Protein AF-A0A1V3ICW3-F1 (afdb_monomer_lite)

Sequence (134 aa):
SVIKHSHHNAQVDKEGKDSWRMKAAGSAQVMMVSDHRWALMTETPTPVSLDKLAQQFDKTRTDLILVEGFKQEPIPKILLHRQEMTKPLPEIDNDVLALATNYSLETDRTLLDINRIPQIADFVEHWFRSQEIK

Structure (mmCIF, N/CA/C/O backbone):
data_AF-A0A1V3ICW3-F1
#
_entry.id   AF-A0A1V3ICW3-F1
#
loop_
_atom_site.group_PDB
_atom_site.id
_atom_site.type_symbol
_atom_site.label_atom_id
_atom_site.label_alt_id
_atom_site.label_comp_id
_atom_site.label_asym_id
_atom_site.label_entity_id
_atom_site.label_seq_id
_atom_site.pdbx_PDB_ins_code
_atom_site.Cartn_x
_atom_site.Cartn_y
_atom_site.Cartn_z
_atom_site.occupancy
_atom_site.B_iso_or_equiv
_atom_site.auth_seq_id
_atom_site.auth_comp_id
_atom_site.auth_asym_id
_atom_site.auth_atom_id
_atom_site.pdbx_PDB_model_num
ATOM 1 N N . SER A 1 1 ? -7.399 -4.471 -7.415 1.00 96.88 1 SER A N 1
ATOM 2 C CA . SER A 1 1 ? -5.994 -4.302 -7.848 1.00 96.88 1 SER A CA 1
ATOM 3 C C . SER A 1 1 ? -5.096 -3.970 -6.666 1.00 96.88 1 SER A C 1
ATOM 5 O O . SER A 1 1 ? -5.614 -3.663 -5.598 1.00 96.88 1 SER A O 1
ATOM 7 N N . VAL A 1 2 ? -3.770 -4.093 -6.803 1.00 97.19 2 VAL A N 1
ATOM 8 C CA . VAL A 1 2 ? -2.827 -3.918 -5.679 1.00 97.19 2 VAL A CA 1
ATOM 9 C C . VAL A 1 2 ? -1.600 -3.123 -6.119 1.00 97.19 2 VAL A C 1
ATOM 11 O O . VAL A 1 2 ? -1.031 -3.414 -7.167 1.00 97.19 2 VAL A O 1
ATOM 14 N N . ILE A 1 3 ? -1.167 -2.168 -5.296 1.00 97.06 3 ILE A N 1
ATOM 15 C CA . ILE A 1 3 ? 0.131 -1.493 -5.398 1.00 97.06 3 ILE A CA 1
ATOM 16 C C . ILE A 1 3 ? 0.980 -1.928 -4.211 1.00 97.06 3 ILE A C 1
ATOM 18 O O . ILE A 1 3 ? 0.543 -1.840 -3.068 1.00 97.06 3 ILE A O 1
ATOM 22 N N . LYS A 1 4 ? 2.213 -2.360 -4.472 1.00 94.44 4 LYS A N 1
ATOM 23 C CA . LYS A 1 4 ? 3.190 -2.665 -3.427 1.00 94.44 4 LYS A CA 1
ATOM 24 C C . LYS A 1 4 ? 4.420 -1.792 -3.599 1.00 94.44 4 LYS A C 1
ATOM 26 O O . LYS A 1 4 ? 5.080 -1.846 -4.633 1.00 94.44 4 LYS A O 1
ATOM 31 N N . HIS A 1 5 ? 4.742 -1.021 -2.570 1.00 92.81 5 HIS A N 1
ATOM 32 C CA . HIS A 1 5 ? 5.959 -0.229 -2.510 1.00 92.81 5 HIS A CA 1
ATOM 33 C C . HIS A 1 5 ? 7.055 -0.996 -1.772 1.00 92.81 5 HIS A C 1
ATOM 35 O O . HIS A 1 5 ? 6.905 -1.350 -0.602 1.00 92.81 5 HIS A O 1
ATOM 41 N N . SER A 1 6 ? 8.172 -1.230 -2.455 1.00 85.38 6 SER A N 1
ATOM 42 C CA . SER A 1 6 ? 9.360 -1.865 -1.890 1.00 85.38 6 SER A CA 1
ATOM 43 C C . SER A 1 6 ? 10.474 -0.837 -1.732 1.00 85.38 6 SER A C 1
ATOM 45 O O . SER A 1 6 ? 10.682 -0.005 -2.608 1.00 85.38 6 SER A O 1
ATOM 47 N N . HIS A 1 7 ? 11.235 -0.931 -0.642 1.00 78.88 7 HIS A N 1
ATOM 48 C CA . HIS A 1 7 ? 12.492 -0.187 -0.496 1.00 78.88 7 HIS A CA 1
ATOM 49 C C . HIS A 1 7 ? 13.646 -0.815 -1.301 1.00 78.88 7 HIS A C 1
ATOM 51 O O . HIS A 1 7 ? 14.730 -0.243 -1.378 1.00 78.88 7 HIS A O 1
ATOM 57 N N . HIS A 1 8 ? 13.421 -1.993 -1.888 1.00 80.00 8 HIS A N 1
ATOM 58 C CA . HIS A 1 8 ? 14.345 -2.660 -2.800 1.00 80.00 8 HIS A CA 1
ATOM 59 C C . HIS A 1 8 ? 13.919 -2.446 -4.249 1.00 80.00 8 HIS A C 1
ATOM 61 O O . HIS A 1 8 ? 12.731 -2.285 -4.530 1.00 80.00 8 HIS A O 1
ATOM 67 N N . ASN A 1 9 ? 14.886 -2.518 -5.167 1.00 77.19 9 ASN A N 1
ATOM 68 C CA . ASN A 1 9 ? 14.614 -2.416 -6.594 1.00 77.19 9 ASN A CA 1
ATOM 69 C C . ASN A 1 9 ? 13.618 -3.505 -7.032 1.00 77.19 9 ASN A C 1
ATOM 71 O O . ASN A 1 9 ? 13.841 -4.694 -6.791 1.00 77.19 9 ASN A O 1
ATOM 75 N N . ALA A 1 10 ? 12.512 -3.097 -7.651 1.00 80.06 10 ALA A N 1
ATOM 76 C CA . ALA A 1 10 ? 11.470 -4.006 -8.104 1.00 80.06 10 ALA A CA 1
ATOM 77 C C . ALA A 1 10 ? 11.881 -4.618 -9.449 1.00 80.06 10 ALA A C 1
ATOM 79 O O . ALA A 1 10 ? 11.648 -4.041 -10.508 1.00 80.06 10 ALA A O 1
ATOM 80 N N . GLN A 1 11 ? 12.515 -5.789 -9.407 1.00 78.69 11 GLN A N 1
ATOM 81 C CA . GLN A 1 11 ? 12.976 -6.467 -10.612 1.00 78.69 11 GLN A CA 1
ATOM 82 C C . GLN A 1 11 ? 12.003 -7.574 -11.037 1.00 78.69 11 GLN A C 1
ATOM 84 O O . GLN A 1 11 ? 11.830 -8.569 -10.337 1.00 78.69 11 GLN A O 1
ATOM 89 N N . VAL A 1 1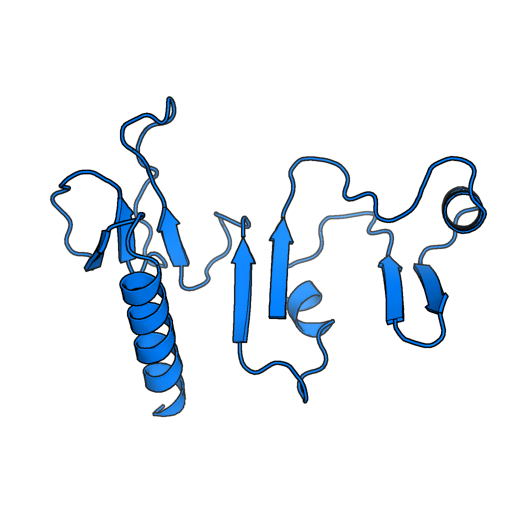2 ? 11.357 -7.382 -12.192 1.00 81.88 12 VAL A N 1
ATOM 90 C CA . VAL A 1 12 ? 10.414 -8.352 -12.787 1.00 81.88 12 VAL A CA 1
ATOM 91 C C . VAL A 1 12 ? 11.107 -9.251 -13.819 1.00 81.88 12 VAL A C 1
ATOM 93 O O . VAL A 1 12 ? 10.691 -10.387 -14.042 1.00 81.88 12 VAL A O 1
ATOM 96 N N . ASP A 1 13 ? 12.171 -8.754 -14.452 1.00 84.50 13 ASP A N 1
ATOM 97 C CA . ASP A 1 13 ? 12.985 -9.503 -15.407 1.00 84.50 13 ASP A CA 1
ATOM 98 C C . ASP A 1 13 ? 14.117 -10.299 -14.733 1.00 84.50 13 ASP A C 1
ATOM 100 O O . ASP A 1 13 ? 14.380 -10.183 -13.538 1.00 84.50 13 ASP A O 1
ATOM 104 N N . LYS A 1 14 ? 14.802 -11.141 -15.513 1.00 86.38 14 LYS A N 1
ATOM 105 C CA . LYS A 1 14 ? 15.999 -11.862 -15.067 1.00 86.38 14 LYS A CA 1
ATOM 106 C C . LYS A 1 14 ? 17.228 -11.284 -15.754 1.00 86.38 14 LYS A C 1
ATOM 108 O O . LYS A 1 14 ? 17.242 -11.153 -16.978 1.00 86.38 14 LYS A O 1
ATOM 113 N N . GLU A 1 15 ? 18.266 -11.003 -14.973 1.00 88.12 15 GLU A N 1
ATOM 114 C CA . GLU A 1 15 ? 19.549 -10.520 -15.483 1.00 88.12 15 GLU A CA 1
ATOM 115 C C . GLU A 1 15 ? 20.095 -11.409 -16.617 1.00 88.12 15 GLU A C 1
ATOM 117 O O . GLU A 1 15 ? 19.966 -12.639 -16.597 1.00 88.12 15 GLU A O 1
ATOM 122 N N . GLY A 1 16 ? 20.649 -10.769 -17.651 1.00 88.94 16 GLY A N 1
ATOM 123 C CA . GLY A 1 16 ? 21.193 -11.427 -18.843 1.00 88.94 16 GLY A CA 1
ATOM 124 C C . GLY A 1 16 ? 20.159 -11.910 -19.871 1.00 88.94 16 GLY A C 1
ATOM 125 O O . GLY A 1 16 ? 20.543 -12.279 -20.982 1.00 88.94 16 GLY A O 1
ATOM 126 N N . LYS A 1 17 ? 18.853 -11.894 -19.565 1.00 92.19 17 LYS A N 1
ATOM 127 C CA . LYS A 1 17 ? 17.793 -12.184 -20.552 1.00 92.19 17 LYS A CA 1
ATOM 128 C C . LYS A 1 17 ? 17.508 -10.981 -21.452 1.00 92.19 17 LYS A C 1
ATOM 130 O O . LYS A 1 17 ? 17.976 -9.873 -21.209 1.00 92.19 17 LYS A O 1
ATOM 135 N N . ASP A 1 18 ? 16.747 -11.212 -22.518 1.00 91.56 18 ASP A N 1
ATOM 136 C CA . ASP A 1 18 ? 16.508 -10.204 -23.557 1.00 91.56 18 ASP A CA 1
ATOM 137 C C . ASP A 1 18 ? 15.778 -8.975 -23.018 1.00 91.56 18 ASP A C 1
ATOM 139 O O . ASP A 1 18 ? 16.229 -7.861 -23.260 1.00 91.56 18 ASP A O 1
ATOM 143 N N . SER A 1 19 ? 14.733 -9.153 -22.204 1.00 89.88 19 SER A N 1
ATOM 144 C CA . SER A 1 19 ? 14.017 -8.032 -21.578 1.00 89.88 19 SER A CA 1
ATOM 145 C C . SER A 1 19 ? 14.921 -7.177 -20.683 1.00 89.88 19 SER A C 1
ATOM 147 O O . SER A 1 19 ? 14.852 -5.950 -20.736 1.00 89.88 19 SER A O 1
ATOM 149 N N . TRP A 1 20 ? 15.839 -7.808 -19.944 1.00 91.81 20 TRP A N 1
ATOM 150 C CA . TRP A 1 20 ? 16.847 -7.097 -19.156 1.00 91.81 20 TRP A CA 1
ATOM 151 C C . TRP A 1 20 ? 17.820 -6.314 -20.045 1.00 91.81 20 TRP A C 1
ATOM 153 O O . TRP A 1 20 ? 18.116 -5.153 -19.764 1.00 91.81 20 TRP A O 1
ATOM 163 N N . ARG A 1 21 ? 18.279 -6.915 -21.151 1.00 92.81 21 ARG A N 1
ATOM 164 C CA . ARG A 1 21 ? 19.174 -6.255 -22.116 1.00 92.81 21 ARG A CA 1
ATOM 165 C C . ARG A 1 21 ? 18.499 -5.078 -22.824 1.00 92.81 21 ARG A C 1
ATOM 167 O O . ARG A 1 21 ? 19.149 -4.061 -23.032 1.00 92.81 21 ARG A O 1
ATOM 174 N N . MET A 1 22 ? 17.208 -5.180 -23.144 1.00 93.56 22 MET A N 1
ATOM 175 C CA . MET A 1 22 ? 16.427 -4.088 -23.744 1.00 93.56 22 MET A CA 1
ATOM 176 C C . MET A 1 22 ? 16.332 -2.873 -22.815 1.00 93.56 22 MET A C 1
ATOM 178 O O . MET A 1 22 ? 16.522 -1.741 -23.255 1.00 93.56 22 MET A O 1
ATOM 182 N N . LYS A 1 23 ? 16.102 -3.106 -21.519 1.00 90.50 23 LYS A N 1
ATOM 183 C CA . LYS A 1 23 ? 16.156 -2.053 -20.499 1.00 90.50 23 LYS A CA 1
ATOM 184 C C . LYS A 1 23 ? 17.563 -1.465 -20.380 1.00 90.50 23 LYS A C 1
ATOM 186 O O . LYS A 1 23 ? 17.719 -0.251 -20.439 1.00 90.50 23 LYS A O 1
ATOM 191 N N . ALA A 1 24 ? 18.590 -2.311 -20.259 1.00 89.88 24 ALA A N 1
ATOM 192 C CA . ALA A 1 24 ? 19.982 -1.868 -20.130 1.00 89.88 24 ALA A CA 1
ATOM 193 C C . ALA A 1 24 ? 20.468 -1.051 -21.343 1.00 89.88 24 ALA A C 1
ATOM 195 O O . ALA A 1 24 ? 21.336 -0.195 -21.201 1.00 89.88 24 ALA A O 1
ATOM 196 N N . ALA A 1 25 ? 19.878 -1.272 -22.521 1.00 93.75 25 ALA A N 1
ATOM 197 C CA . ALA A 1 25 ? 20.115 -0.477 -23.723 1.00 93.75 25 ALA A CA 1
ATOM 198 C C . ALA A 1 25 ? 19.452 0.918 -23.699 1.00 93.75 25 ALA A C 1
ATOM 200 O O . ALA A 1 25 ? 19.626 1.685 -24.643 1.00 93.75 25 ALA A O 1
ATOM 201 N N . GLY A 1 26 ? 18.709 1.261 -22.640 1.00 93.44 26 GLY A N 1
ATOM 202 C CA . GLY A 1 26 ? 18.116 2.584 -22.432 1.00 93.44 26 GLY A CA 1
ATOM 203 C C . GLY A 1 26 ? 16.631 2.691 -22.778 1.00 93.44 26 GLY A C 1
ATOM 204 O O . GLY A 1 26 ? 16.121 3.806 -22.884 1.00 93.44 26 GLY A O 1
ATOM 205 N N . SER A 1 27 ? 15.916 1.575 -22.961 1.00 94.94 27 SER A N 1
ATOM 206 C CA . SER A 1 27 ? 14.468 1.648 -23.183 1.00 94.94 27 SER A CA 1
ATOM 207 C C . SER A 1 27 ? 13.756 2.153 -21.928 1.00 94.94 27 SE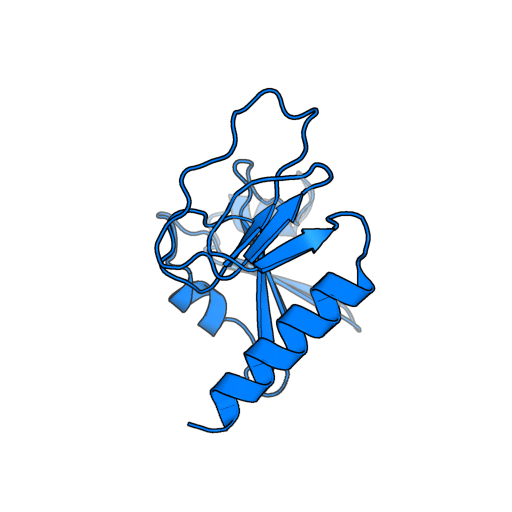R A C 1
ATOM 209 O O . SER A 1 27 ? 13.826 1.516 -20.879 1.00 94.94 27 SER A O 1
ATOM 211 N N . ALA A 1 28 ? 13.022 3.264 -22.043 1.00 94.50 28 ALA A N 1
ATOM 212 C CA . ALA A 1 28 ? 12.226 3.806 -20.939 1.00 94.50 28 ALA A CA 1
ATOM 213 C C . ALA A 1 28 ? 11.084 2.863 -20.524 1.00 94.50 28 ALA A C 1
ATOM 215 O O . ALA A 1 28 ? 10.640 2.880 -19.377 1.00 94.50 28 ALA A O 1
ATOM 216 N N . GLN A 1 29 ? 10.604 2.042 -21.461 1.00 95.31 29 GLN A N 1
ATOM 217 C CA . GLN A 1 29 ? 9.573 1.042 -21.217 1.00 95.31 29 GLN A CA 1
ATOM 218 C C . GLN A 1 29 ? 9.908 -0.274 -21.911 1.00 95.31 29 GLN A C 1
ATOM 220 O O . GLN A 1 29 ? 10.390 -0.292 -23.042 1.00 95.31 29 GLN A O 1
ATOM 225 N N . VAL A 1 30 ? 9.627 -1.389 -21.243 1.00 95.31 30 VAL A N 1
ATOM 226 C CA . VAL A 1 30 ? 9.774 -2.735 -21.806 1.00 95.31 30 VAL A CA 1
ATOM 227 C C . VAL A 1 30 ? 8.499 -3.515 -21.524 1.00 95.31 30 VAL A C 1
ATOM 229 O O . VAL A 1 30 ? 8.114 -3.693 -20.368 1.00 95.31 30 VAL A O 1
ATOM 232 N N . MET A 1 31 ? 7.851 -3.996 -22.586 1.00 95.25 31 MET A N 1
ATOM 233 C CA . MET A 1 31 ? 6.672 -4.850 -22.490 1.00 95.25 31 MET A CA 1
ATOM 234 C C . MET A 1 31 ? 7.044 -6.297 -22.807 1.00 95.25 31 MET A C 1
ATOM 236 O O . MET A 1 31 ? 7.542 -6.601 -23.888 1.00 95.25 31 MET A O 1
ATOM 240 N N . MET A 1 32 ? 6.792 -7.192 -21.858 1.00 93.44 32 MET A N 1
ATOM 241 C CA . MET A 1 32 ? 6.916 -8.637 -22.036 1.00 93.44 32 MET A CA 1
ATOM 242 C C . MET A 1 32 ? 5.524 -9.214 -22.273 1.00 93.44 32 MET A C 1
ATOM 244 O O . MET A 1 32 ? 4.615 -8.926 -21.498 1.00 93.44 32 MET A O 1
ATOM 248 N N . VAL A 1 33 ? 5.354 -10.026 -23.315 1.00 94.94 33 VAL A N 1
ATOM 249 C CA . VAL A 1 33 ? 4.049 -10.562 -23.733 1.00 94.94 33 VAL A CA 1
ATOM 250 C C . VAL A 1 33 ? 4.132 -12.079 -23.895 1.00 94.94 33 VAL A C 1
ATOM 252 O O . VAL A 1 33 ? 5.121 -12.601 -24.406 1.00 94.94 33 VAL A O 1
ATOM 255 N N . SER A 1 34 ? 3.085 -12.780 -23.469 1.00 93.88 34 SER A N 1
ATOM 256 C CA . SER A 1 34 ? 2.795 -14.168 -23.826 1.00 93.88 34 SER A CA 1
ATOM 257 C C . SER A 1 34 ? 1.298 -14.345 -24.096 1.00 93.88 34 SER A C 1
ATOM 259 O O . SER A 1 34 ? 0.514 -13.421 -23.881 1.00 93.88 34 SER A O 1
ATOM 261 N N . ASP A 1 35 ? 0.884 -15.545 -24.503 1.00 96.56 35 ASP A N 1
ATOM 262 C CA . ASP A 1 35 ? -0.501 -15.857 -24.899 1.00 96.56 35 ASP A CA 1
ATOM 263 C C . ASP A 1 35 ? -1.563 -15.569 -23.823 1.00 96.56 35 ASP A C 1
ATOM 265 O O . ASP A 1 35 ? -2.752 -15.460 -24.121 1.00 96.56 35 ASP A O 1
ATOM 269 N N . HIS A 1 36 ? -1.159 -15.470 -22.554 1.00 95.94 36 HIS A N 1
ATOM 270 C CA . HIS A 1 36 ? -2.087 -15.349 -21.424 1.00 95.94 36 HIS A CA 1
ATOM 271 C C . HIS A 1 36 ? -1.778 -14.192 -20.479 1.00 95.94 36 HIS A C 1
ATOM 273 O O . HIS A 1 36 ? -2.522 -13.971 -19.524 1.00 95.94 36 HIS A O 1
ATOM 279 N N . ARG A 1 37 ? -0.664 -13.482 -20.674 1.00 94.56 37 ARG A N 1
ATOM 280 C CA . ARG A 1 37 ? -0.282 -12.375 -19.797 1.00 94.56 37 ARG A CA 1
ATOM 281 C C . ARG A 1 37 ? 0.679 -11.432 -20.491 1.00 94.56 37 ARG A C 1
ATOM 283 O O . ARG A 1 37 ? 1.446 -11.826 -21.362 1.00 94.56 37 ARG A O 1
ATOM 290 N N . TRP A 1 38 ? 0.706 -10.209 -20.001 1.00 94.88 38 TRP A N 1
ATOM 291 C CA . TRP A 1 38 ? 1.754 -9.261 -20.318 1.00 94.88 38 TRP A CA 1
ATOM 292 C C . TRP A 1 38 ? 2.185 -8.532 -19.048 1.00 94.88 38 TRP A C 1
ATOM 294 O O . TRP A 1 38 ? 1.457 -8.501 -18.055 1.00 94.88 38 TRP A O 1
ATOM 304 N N . ALA A 1 39 ? 3.393 -7.985 -19.077 1.00 94.00 39 ALA A N 1
ATOM 305 C CA . ALA A 1 39 ? 3.943 -7.147 -18.025 1.00 94.00 39 ALA A CA 1
ATOM 306 C C . ALA A 1 39 ? 4.632 -5.940 -18.662 1.00 94.00 39 ALA A C 1
ATOM 308 O O . ALA A 1 39 ? 5.406 -6.099 -19.607 1.00 94.00 39 ALA A O 1
ATOM 309 N N . LEU A 1 40 ? 4.356 -4.749 -18.136 1.00 94.12 40 LEU 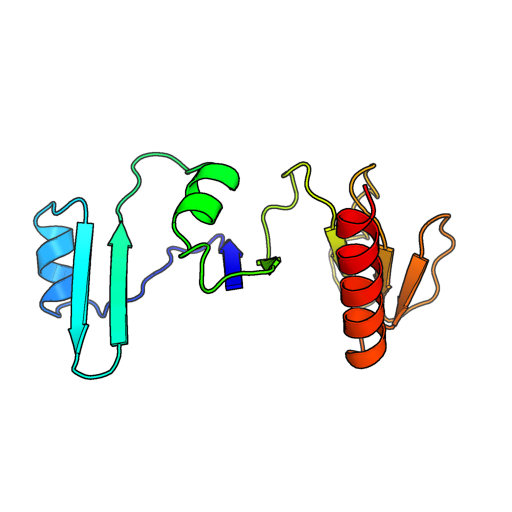A N 1
ATOM 310 C CA . LEU A 1 40 ? 4.998 -3.503 -18.538 1.00 94.12 40 LEU A CA 1
ATOM 311 C C . LEU A 1 40 ? 5.912 -3.027 -17.411 1.00 94.12 40 LEU A C 1
ATOM 313 O O . LEU A 1 40 ? 5.451 -2.755 -16.305 1.00 94.12 40 LEU A O 1
ATOM 317 N N . MET A 1 41 ? 7.202 -2.918 -17.706 1.00 93.25 41 MET A N 1
ATOM 318 C CA . MET A 1 41 ? 8.180 -2.261 -16.842 1.00 93.25 41 MET A CA 1
ATOM 319 C C . MET A 1 41 ? 8.409 -0.851 -17.377 1.00 93.25 41 MET A C 1
ATOM 321 O O . MET A 1 41 ? 8.602 -0.679 -18.580 1.00 93.25 41 MET A O 1
ATOM 325 N N . THR A 1 42 ? 8.358 0.145 -16.496 1.00 94.50 42 THR A N 1
ATOM 326 C CA . THR A 1 42 ? 8.600 1.553 -16.831 1.00 94.50 42 THR A CA 1
ATOM 327 C C . THR A 1 42 ? 9.693 2.087 -15.923 1.00 94.50 42 THR A C 1
ATOM 329 O O . THR A 1 42 ? 9.542 2.056 -14.704 1.00 94.50 42 THR A O 1
ATOM 332 N N . GLU A 1 43 ? 10.774 2.580 -16.519 1.00 92.88 43 GLU A N 1
ATOM 333 C CA . GLU A 1 43 ? 11.850 3.248 -15.797 1.00 92.88 43 GLU A CA 1
ATOM 334 C C . GLU A 1 43 ? 11.401 4.654 -15.394 1.00 92.88 43 GLU A C 1
ATOM 336 O O . GLU A 1 43 ? 10.915 5.437 -16.213 1.00 92.88 43 GLU A O 1
ATOM 341 N N . THR A 1 44 ? 11.566 4.987 -14.116 1.00 92.69 44 THR A N 1
ATOM 342 C CA . THR A 1 44 ? 11.150 6.276 -13.559 1.00 92.69 44 THR A CA 1
ATOM 343 C C . THR A 1 44 ? 12.372 6.970 -12.957 1.00 92.69 44 THR A C 1
ATOM 345 O O . THR A 1 44 ? 12.822 6.559 -11.886 1.00 92.69 44 THR A O 1
ATOM 348 N N . PRO A 1 45 ? 12.924 8.020 -13.600 1.00 89.75 45 PRO A N 1
ATOM 349 C CA . PRO A 1 45 ? 14.103 8.731 -13.091 1.00 89.75 45 PRO A CA 1
ATOM 350 C C . PRO A 1 45 ? 13.889 9.357 -11.708 1.00 89.75 45 PRO A C 1
ATOM 352 O O . PRO A 1 45 ? 14.839 9.595 -10.967 1.00 89.75 45 PRO A O 1
ATOM 355 N N . THR A 1 46 ? 12.630 9.629 -11.369 1.00 92.12 46 THR A N 1
ATOM 356 C CA . THR A 1 46 ? 12.188 10.127 -10.068 1.00 92.12 46 THR A CA 1
ATOM 357 C C . THR A 1 46 ? 10.999 9.303 -9.575 1.00 92.12 46 THR A C 1
ATOM 359 O O . THR A 1 46 ? 10.247 8.789 -10.410 1.00 92.12 46 THR A O 1
ATOM 362 N N . PRO A 1 47 ? 10.765 9.220 -8.253 1.00 90.88 47 PRO A N 1
ATOM 363 C CA . PRO A 1 47 ? 9.579 8.569 -7.707 1.00 90.88 47 PRO A CA 1
ATOM 364 C C . PRO A 1 47 ? 8.284 9.108 -8.327 1.00 90.88 47 PRO A C 1
ATOM 366 O O . PRO A 1 47 ? 8.137 10.311 -8.555 1.00 90.88 47 PRO A O 1
ATOM 369 N N . VAL A 1 48 ? 7.345 8.206 -8.603 1.00 93.25 48 VAL A N 1
ATOM 370 C CA . VAL A 1 48 ? 6.027 8.532 -9.159 1.00 93.25 48 VAL A CA 1
ATOM 371 C C . VAL A 1 48 ? 5.016 8.610 -8.020 1.00 93.25 48 VAL A C 1
ATOM 373 O O . VAL A 1 48 ? 5.052 7.783 -7.111 1.00 93.25 48 VAL A O 1
ATOM 376 N N . SER A 1 49 ? 4.116 9.595 -8.071 1.00 94.69 49 SER A N 1
ATOM 377 C CA . SER A 1 49 ? 3.055 9.727 -7.071 1.00 94.69 49 SER A CA 1
ATOM 378 C C . SER A 1 49 ? 2.093 8.541 -7.114 1.00 94.69 49 SER A C 1
ATOM 380 O O . SER A 1 49 ? 1.846 7.959 -8.178 1.00 94.69 49 SER A O 1
ATOM 382 N N . LEU A 1 50 ? 1.501 8.220 -5.964 1.00 95.81 50 LEU A N 1
ATOM 383 C CA . LEU A 1 50 ? 0.545 7.125 -5.853 1.00 95.81 50 LEU A CA 1
ATOM 384 C C . LEU A 1 50 ? -0.640 7.292 -6.819 1.00 95.81 50 LEU A C 1
ATOM 386 O O . LEU A 1 50 ? -1.013 6.331 -7.488 1.00 95.81 50 LEU A O 1
ATOM 390 N N . ASP A 1 51 ? -1.154 8.513 -6.993 1.00 95.00 51 A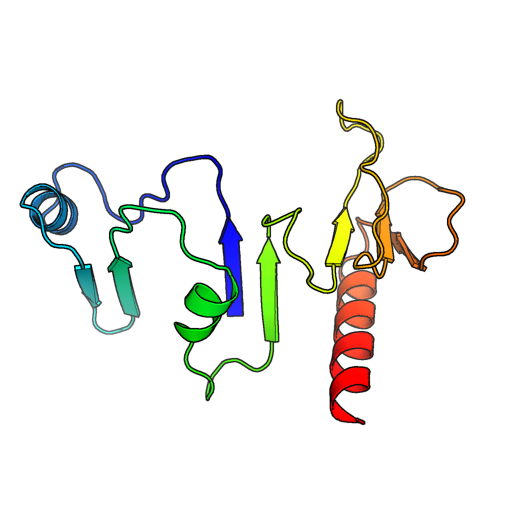SP A N 1
ATOM 391 C CA . ASP A 1 51 ? -2.248 8.801 -7.932 1.00 95.00 51 ASP A CA 1
ATOM 392 C C . ASP A 1 51 ? -1.903 8.449 -9.382 1.00 95.00 51 ASP A C 1
ATOM 394 O O . ASP A 1 51 ? -2.733 7.923 -10.125 1.00 95.00 51 ASP A O 1
ATOM 398 N N . LYS A 1 52 ? -0.668 8.740 -9.811 1.00 95.69 52 LYS A N 1
ATOM 399 C CA . LYS A 1 52 ? -0.205 8.428 -11.170 1.00 95.69 52 LYS A CA 1
ATOM 400 C C . LYS A 1 52 ? -0.031 6.925 -11.368 1.00 95.69 52 LYS A C 1
ATOM 402 O O . LYS A 1 52 ? -0.315 6.428 -12.457 1.00 95.69 52 LYS A O 1
ATOM 407 N N . LEU A 1 53 ? 0.412 6.211 -10.331 1.00 96.12 53 LEU A N 1
ATOM 408 C CA . LEU A 1 53 ? 0.497 4.749 -10.338 1.00 96.12 53 LEU A CA 1
ATOM 409 C C . LEU A 1 53 ? -0.898 4.115 -10.386 1.00 96.12 53 LEU A C 1
ATOM 411 O O . LEU A 1 53 ? -1.129 3.209 -11.180 1.00 96.12 53 LEU A O 1
ATOM 415 N N . ALA A 1 54 ? -1.848 4.628 -9.601 1.00 96.25 54 ALA A N 1
ATOM 416 C CA . ALA A 1 54 ? -3.233 4.164 -9.599 1.00 96.25 54 ALA A CA 1
ATOM 417 C C . ALA A 1 54 ? -3.899 4.322 -10.976 1.00 96.25 54 ALA A C 1
ATOM 419 O O . ALA A 1 54 ? -4.632 3.438 -11.416 1.00 96.25 54 ALA A O 1
ATOM 420 N N . GLN A 1 55 ? -3.579 5.400 -11.698 1.00 96.06 55 GLN A N 1
ATOM 421 C CA . GLN A 1 55 ? -4.056 5.641 -13.064 1.00 96.06 55 GLN A CA 1
ATOM 422 C C . GLN A 1 55 ? -3.533 4.638 -14.107 1.00 96.06 55 GLN A C 1
ATOM 424 O O . GLN A 1 55 ? -4.065 4.613 -15.213 1.00 96.06 55 GLN A O 1
ATOM 429 N N . GLN A 1 56 ? -2.528 3.812 -13.783 1.00 96.06 56 GLN A N 1
ATOM 430 C CA . GLN A 1 56 ? -2.044 2.764 -14.693 1.00 96.06 56 GLN A CA 1
ATOM 431 C C . GLN A 1 56 ? -2.956 1.531 -14.722 1.00 96.06 56 GLN A C 1
ATOM 433 O O . GLN A 1 56 ? -2.852 0.717 -15.640 1.00 96.06 56 GLN A O 1
ATOM 438 N N . PHE A 1 57 ? -3.837 1.360 -13.732 1.00 97.12 57 PHE A N 1
ATOM 439 C CA . PHE A 1 57 ? -4.797 0.263 -13.745 1.00 97.12 57 PHE A CA 1
ATOM 440 C C . PHE A 1 57 ? -5.946 0.537 -14.711 1.00 97.12 57 PHE A C 1
ATOM 442 O O . PHE A 1 57 ? -6.468 1.648 -14.805 1.00 97.12 57 PHE A O 1
ATOM 449 N N . ASP A 1 58 ? -6.392 -0.523 -15.382 1.00 96.12 58 ASP A N 1
ATOM 450 C CA . ASP A 1 58 ? -7.628 -0.497 -16.152 1.00 96.12 58 ASP A CA 1
ATOM 451 C C . ASP A 1 58 ? -8.820 -0.292 -15.207 1.00 96.12 58 ASP A C 1
ATOM 453 O O . ASP A 1 58 ? -9.137 -1.154 -14.376 1.00 96.12 58 ASP A O 1
ATOM 457 N N . LYS A 1 59 ? -9.475 0.864 -15.353 1.00 93.75 59 LYS A N 1
ATOM 458 C CA . LYS A 1 59 ? -10.633 1.275 -14.551 1.00 93.75 59 LYS A CA 1
ATOM 459 C C . LYS A 1 59 ? -11.842 0.363 -14.744 1.00 93.75 59 LYS A C 1
ATOM 461 O O . LYS A 1 59 ? -12.642 0.237 -13.832 1.00 93.75 59 LYS A O 1
ATOM 466 N N . THR A 1 60 ? -11.973 -0.299 -15.893 1.00 95.94 60 THR A N 1
ATOM 467 C CA . THR A 1 60 ? -13.089 -1.228 -16.154 1.00 95.94 60 THR A CA 1
ATOM 468 C C . THR A 1 60 ? -12.919 -2.572 -15.445 1.00 95.94 60 THR A C 1
ATOM 470 O O . THR A 1 60 ? -13.838 -3.385 -15.417 1.00 95.94 60 THR A O 1
ATOM 473 N N . ARG A 1 61 ? -11.732 -2.816 -14.878 1.00 94.81 61 ARG A N 1
ATOM 474 C CA . ARG A 1 61 ? -11.343 -4.067 -14.216 1.00 94.81 61 ARG A CA 1
ATOM 475 C C . ARG A 1 61 ? -10.918 -3.856 -12.764 1.00 94.81 61 ARG A C 1
ATOM 477 O O . ARG A 1 61 ? -10.375 -4.776 -12.151 1.00 94.81 61 ARG A O 1
ATOM 484 N N . THR A 1 62 ? -11.063 -2.637 -12.252 1.00 96.31 62 THR A N 1
ATOM 485 C CA . THR A 1 62 ? -10.545 -2.238 -10.945 1.00 96.31 62 THR A CA 1
ATOM 486 C C . THR A 1 62 ? -11.588 -1.428 -10.194 1.00 96.31 62 THR A C 1
ATOM 488 O O . THR A 1 62 ? -11.729 -0.236 -10.442 1.00 96.31 62 THR A O 1
ATOM 491 N N . ASP A 1 63 ? -12.237 -2.067 -9.225 1.00 94.44 63 ASP A N 1
ATOM 492 C CA . ASP A 1 63 ? -13.186 -1.403 -8.320 1.00 94.44 63 ASP A CA 1
ATOM 493 C C . ASP A 1 63 ? -12.476 -0.808 -7.091 1.00 94.44 63 ASP A C 1
ATOM 495 O O . ASP A 1 63 ? -12.813 0.271 -6.615 1.00 94.44 63 ASP A O 1
ATOM 499 N N . LEU A 1 64 ? -11.435 -1.494 -6.602 1.00 95.38 64 LEU A N 1
ATOM 500 C CA . LEU A 1 64 ? -10.652 -1.116 -5.422 1.00 95.38 64 LEU A CA 1
ATOM 501 C C . LEU A 1 64 ? -9.154 -1.353 -5.657 1.00 95.38 64 LEU A C 1
ATOM 503 O O . LEU A 1 64 ? -8.753 -2.372 -6.234 1.00 95.38 64 LEU A O 1
ATOM 507 N N . ILE A 1 65 ? -8.312 -0.439 -5.167 1.00 97.19 65 ILE A N 1
ATOM 508 C CA . ILE A 1 65 ? -6.851 -0.591 -5.132 1.00 97.19 65 ILE A CA 1
ATOM 509 C C . ILE A 1 65 ? -6.400 -0.704 -3.675 1.00 97.19 65 ILE A C 1
ATOM 511 O O . ILE A 1 65 ? -6.576 0.227 -2.898 1.00 97.19 65 ILE A O 1
ATOM 515 N N . LEU A 1 66 ? -5.779 -1.829 -3.315 1.00 97.38 66 LEU A N 1
ATOM 516 C CA . LEU A 1 66 ? -5.104 -1.989 -2.026 1.00 97.38 66 LEU A CA 1
ATOM 517 C C . LEU A 1 66 ? -3.644 -1.555 -2.149 1.00 97.38 66 LEU A C 1
ATOM 519 O O . LEU A 1 66 ? -2.967 -1.925 -3.109 1.00 97.38 66 LEU A O 1
ATOM 523 N N . VAL A 1 67 ? -3.149 -0.797 -1.175 1.00 97.50 67 VAL A N 1
ATOM 524 C CA . VAL A 1 67 ? -1.778 -0.275 -1.182 1.00 97.50 67 VAL A CA 1
ATOM 525 C C . VAL A 1 67 ? -1.004 -0.850 0.001 1.00 97.50 67 VAL A C 1
ATOM 527 O O . VAL A 1 67 ? -1.357 -0.628 1.154 1.00 97.50 67 VAL A O 1
ATOM 530 N N . GLU A 1 68 ? 0.070 -1.584 -0.282 1.00 95.50 68 GLU A N 1
ATOM 531 C CA . GLU A 1 68 ? 1.039 -2.041 0.716 1.00 95.50 68 GLU A CA 1
ATOM 532 C C . GLU A 1 68 ? 2.272 -1.129 0.667 1.00 95.50 68 GLU A C 1
ATOM 534 O O . GLU A 1 68 ? 3.023 -1.127 -0.311 1.00 95.50 68 GLU A O 1
ATOM 539 N N . GLY A 1 69 ? 2.497 -0.354 1.728 1.00 90.69 69 GLY A N 1
ATOM 540 C CA . GLY A 1 69 ? 3.576 0.632 1.801 1.00 90.69 69 GLY A CA 1
ATOM 541 C C . GLY A 1 69 ? 3.033 2.056 1.751 1.00 90.69 69 GLY A C 1
ATOM 542 O O . GLY A 1 69 ? 1.982 2.306 2.326 1.00 90.69 69 GLY A O 1
ATOM 543 N N . PHE A 1 70 ? 3.769 2.993 1.137 1.00 91.25 70 PHE A N 1
ATOM 544 C CA . PHE A 1 70 ? 3.326 4.391 0.984 1.00 91.25 70 PHE A CA 1
ATOM 545 C C . PHE A 1 70 ? 2.805 5.036 2.287 1.00 91.25 70 PHE A C 1
ATOM 547 O O . PHE A 1 70 ? 1.809 5.744 2.301 1.00 91.25 70 PHE A O 1
ATOM 554 N N . LYS A 1 71 ? 3.489 4.793 3.414 1.00 90.12 71 LYS A N 1
ATOM 555 C CA . LYS A 1 71 ? 2.987 5.138 4.762 1.00 90.12 71 LYS A CA 1
ATOM 556 C C . LYS A 1 71 ? 2.605 6.614 4.939 1.00 90.12 71 LYS A C 1
ATOM 558 O O . LYS A 1 71 ? 1.721 6.914 5.732 1.00 90.12 71 LYS A O 1
ATOM 563 N N . GLN A 1 72 ? 3.292 7.494 4.213 1.00 90.38 72 GLN A N 1
ATOM 564 C CA . GLN A 1 72 ? 3.127 8.947 4.272 1.00 90.38 72 GLN A CA 1
ATOM 565 C C . GLN A 1 72 ? 2.061 9.478 3.303 1.00 90.38 72 GLN A C 1
ATOM 567 O O . GLN A 1 72 ? 1.776 10.668 3.329 1.00 90.38 72 GLN A O 1
ATOM 572 N N . GLU A 1 73 ? 1.498 8.633 2.433 1.00 93.88 73 GLU A N 1
ATOM 573 C CA . GLU A 1 73 ? 0.444 9.076 1.521 1.00 93.88 73 GLU A CA 1
ATOM 574 C C . GLU A 1 73 ? -0.847 9.355 2.307 1.00 93.88 73 GLU A C 1
ATOM 576 O O . GLU A 1 73 ? -1.205 8.559 3.193 1.00 93.88 73 GLU A O 1
ATOM 581 N N . PRO A 1 74 ? -1.553 10.455 1.988 1.00 94.75 74 PRO A N 1
ATOM 582 C CA . PRO A 1 74 ? -2.774 10.860 2.672 1.00 94.75 74 PRO A CA 1
ATOM 583 C C . PRO A 1 74 ? -3.980 10.081 2.132 1.00 94.75 74 PRO A C 1
ATOM 585 O O . PRO A 1 74 ? -4.886 10.637 1.511 1.00 94.75 74 PRO A O 1
ATOM 588 N N . ILE A 1 75 ? -3.946 8.756 2.293 1.00 95.62 75 ILE A N 1
ATOM 589 C CA . ILE A 1 75 ? -5.025 7.850 1.892 1.00 95.62 75 ILE A CA 1
ATOM 590 C C . ILE A 1 75 ? -5.560 7.076 3.098 1.00 95.62 75 ILE A C 1
ATOM 592 O O . ILE A 1 75 ? -4.773 6.725 3.984 1.00 95.62 75 ILE A O 1
ATOM 596 N N . PRO A 1 76 ? -6.862 6.735 3.111 1.00 97.00 76 PRO A N 1
ATOM 597 C CA . PRO A 1 76 ? -7.447 5.952 4.189 1.00 97.00 76 PRO A CA 1
ATOM 598 C C . PRO A 1 76 ? -6.706 4.624 4.361 1.00 97.00 76 PRO A C 1
ATOM 600 O O . PRO A 1 76 ? -6.552 3.859 3.405 1.00 97.00 76 PRO A O 1
ATOM 603 N N . LYS A 1 77 ? -6.213 4.358 5.574 1.00 97.31 77 LYS A N 1
ATOM 604 C CA . LYS A 1 77 ? -5.295 3.241 5.832 1.00 97.31 77 LYS A CA 1
ATOM 605 C C . LYS A 1 77 ? -5.655 2.462 7.091 1.00 97.31 77 LYS A C 1
ATOM 607 O O . LYS A 1 77 ? -6.238 2.985 8.039 1.00 97.31 77 LYS A O 1
ATOM 612 N N . ILE A 1 78 ? -5.267 1.189 7.095 1.00 98.00 78 ILE A N 1
ATOM 613 C CA . ILE A 1 78 ? -5.255 0.342 8.290 1.00 98.00 78 ILE A CA 1
ATOM 614 C C . ILE A 1 78 ? -3.801 0.248 8.744 1.00 98.00 78 ILE A C 1
ATOM 616 O O . ILE A 1 78 ? -2.922 -0.103 7.955 1.00 98.00 78 ILE A O 1
ATOM 620 N N . LEU A 1 79 ? -3.538 0.570 10.007 1.00 97.19 79 LEU A N 1
ATOM 621 C CA . LEU A 1 79 ? -2.206 0.472 10.589 1.00 97.19 79 LEU A CA 1
ATOM 622 C C . LEU A 1 79 ? -2.013 -0.930 11.171 1.00 97.19 79 LEU A C 1
ATOM 624 O O . LEU A 1 79 ? -2.713 -1.334 12.093 1.00 97.19 79 LEU A O 1
ATOM 628 N N . LEU A 1 80 ? -1.045 -1.673 10.636 1.00 96.56 80 LEU A N 1
ATOM 629 C CA . LEU A 1 80 ? -0.719 -3.024 11.090 1.00 96.56 80 LEU A CA 1
ATOM 630 C C . LEU A 1 80 ? 0.478 -2.973 12.041 1.00 96.56 80 LEU A C 1
ATOM 632 O O . LEU A 1 80 ? 1.538 -2.455 11.676 1.00 96.56 80 LEU A O 1
ATOM 636 N N . HIS A 1 81 ? 0.343 -3.553 13.231 1.00 97.44 81 HIS A N 1
ATOM 637 C CA . HIS A 1 81 ? 1.452 -3.692 14.176 1.00 97.44 81 HIS A CA 1
ATOM 638 C C . HIS A 1 81 ? 1.348 -5.000 14.951 1.00 97.44 81 HIS A C 1
ATOM 640 O O . HIS A 1 81 ? 0.259 -5.489 15.228 1.00 97.44 81 HIS A O 1
ATOM 646 N N . ARG A 1 82 ? 2.489 -5.600 15.277 1.00 97.69 82 ARG A N 1
ATOM 647 C CA . ARG A 1 82 ? 2.547 -6.797 16.115 1.00 97.69 82 ARG A CA 1
ATOM 648 C C . ARG A 1 82 ? 3.412 -6.524 17.330 1.00 97.69 82 ARG A C 1
ATOM 650 O O . ARG A 1 82 ? 4.437 -5.857 17.201 1.00 97.69 82 ARG A O 1
ATOM 657 N N . GLN A 1 83 ? 3.044 -7.087 18.476 1.00 96.56 83 GLN A N 1
ATOM 658 C CA . GLN A 1 83 ? 3.768 -6.891 19.733 1.00 96.56 83 GLN A CA 1
ATOM 659 C C . GLN A 1 83 ? 5.244 -7.304 19.621 1.00 96.56 83 GLN A C 1
ATOM 661 O O . GLN A 1 83 ? 6.107 -6.708 20.256 1.00 96.56 83 GLN A O 1
ATOM 666 N N . GLU A 1 84 ? 5.545 -8.300 18.785 1.00 96.69 84 GLU A N 1
ATOM 667 C CA . GLU A 1 84 ? 6.894 -8.823 18.566 1.00 96.69 84 GLU A CA 1
ATOM 668 C C . GLU A 1 84 ? 7.758 -7.926 17.660 1.00 96.69 84 GLU A C 1
ATOM 670 O O . GLU A 1 84 ? 8.941 -8.206 17.456 1.00 96.69 84 GLU A O 1
ATOM 675 N N . MET A 1 85 ? 7.197 -6.860 17.078 1.00 95.62 85 MET A N 1
ATOM 676 C CA . MET A 1 85 ? 7.967 -5.934 16.252 1.00 95.62 85 MET A CA 1
ATOM 677 C C . MET A 1 85 ? 8.967 -5.150 17.102 1.00 95.62 85 MET A C 1
ATOM 679 O O . MET A 1 85 ? 8.627 -4.557 18.119 1.00 95.62 85 MET A O 1
ATOM 683 N N . THR A 1 86 ? 10.208 -5.061 16.621 1.00 94.81 86 THR A N 1
ATOM 684 C CA . THR A 1 86 ? 11.261 -4.263 17.271 1.00 94.81 86 THR A CA 1
ATOM 685 C C . THR A 1 86 ? 10.993 -2.762 17.209 1.00 94.81 86 THR A C 1
ATOM 687 O O . THR A 1 86 ? 11.474 -2.007 18.050 1.00 94.81 86 THR A O 1
ATOM 690 N N . LYS A 1 87 ? 10.248 -2.315 16.192 1.00 94.12 87 LYS A N 1
ATOM 691 C CA . LYS A 1 87 ? 9.844 -0.918 16.037 1.00 94.12 87 LYS A CA 1
ATOM 692 C C . LYS A 1 87 ? 8.562 -0.661 16.835 1.00 94.12 87 LYS A C 1
ATOM 694 O O . LYS A 1 87 ? 7.646 -1.486 16.756 1.00 94.12 87 LYS A O 1
ATOM 699 N N . PRO A 1 88 ? 8.469 0.479 17.542 1.00 94.75 88 PRO A N 1
ATOM 700 C CA . PRO A 1 88 ? 7.261 0.836 18.273 1.00 94.75 88 PRO A CA 1
ATOM 701 C C . PRO A 1 88 ? 6.075 1.016 17.322 1.00 94.75 88 PRO A C 1
ATOM 703 O O . PRO A 1 88 ? 6.253 1.160 16.105 1.00 94.75 88 PRO A O 1
ATOM 706 N N . LEU A 1 89 ? 4.870 1.022 17.896 1.00 94.75 89 LEU A N 1
ATOM 707 C CA . LEU A 1 89 ? 3.658 1.404 17.182 1.00 94.75 89 LEU A CA 1
ATOM 708 C C . LEU A 1 89 ? 3.873 2.796 16.553 1.00 94.75 89 LEU A C 1
ATOM 710 O O . LEU A 1 89 ? 4.233 3.724 17.280 1.00 94.75 89 LEU A O 1
ATOM 714 N N . PRO A 1 90 ? 3.722 2.949 15.224 1.00 92.88 90 PRO A N 1
ATOM 715 C CA . PRO A 1 90 ? 3.790 4.256 14.584 1.00 92.88 90 PRO A CA 1
ATOM 716 C C . PRO A 1 90 ? 2.708 5.204 15.108 1.00 92.88 90 PRO A C 1
ATOM 718 O O . PRO A 1 90 ? 1.682 4.762 15.622 1.00 92.88 90 PRO A O 1
ATOM 721 N N . GLU A 1 91 ? 2.928 6.505 14.934 1.00 93.25 91 GLU A N 1
ATOM 722 C CA . GLU A 1 91 ? 1.916 7.517 15.229 1.00 93.25 91 GLU A CA 1
ATOM 723 C C . GLU A 1 91 ? 0.630 7.257 14.430 1.00 93.25 91 GLU A C 1
ATOM 725 O O . GLU A 1 91 ? 0.671 6.867 13.259 1.00 93.25 91 GLU A O 1
ATOM 730 N N . ILE A 1 92 ? -0.509 7.446 15.094 1.00 95.38 92 ILE A N 1
ATOM 731 C CA . ILE A 1 92 ? -1.837 7.269 14.510 1.00 95.38 92 ILE A CA 1
ATOM 732 C C . ILE A 1 92 ? -2.245 8.612 13.902 1.00 95.38 92 ILE A C 1
ATOM 734 O O . ILE A 1 92 ? -2.674 9.513 14.621 1.00 95.38 92 ILE A O 1
ATOM 738 N N . ASP A 1 93 ? -2.073 8.749 12.587 1.00 94.50 93 ASP A N 1
ATOM 739 C CA . ASP A 1 93 ? -2.464 9.949 11.843 1.00 94.50 93 ASP A CA 1
ATOM 740 C C . ASP A 1 93 ? -3.986 10.004 11.562 1.00 94.50 93 ASP A C 1
ATOM 742 O O . ASP A 1 93 ? -4.752 9.096 11.908 1.00 94.50 93 ASP A O 1
ATOM 746 N N . ASN A 1 94 ? -4.446 11.102 10.952 1.00 95.12 94 ASN A N 1
ATOM 747 C CA . ASN A 1 94 ? -5.865 11.314 10.634 1.00 95.12 94 ASN A CA 1
ATOM 748 C C . ASN A 1 94 ? -6.396 10.396 9.524 1.00 95.12 94 ASN A C 1
ATOM 750 O O . ASN A 1 94 ? -7.609 10.223 9.415 1.00 95.12 94 ASN A O 1
ATOM 754 N N . ASP A 1 95 ? -5.514 9.813 8.716 1.00 96.50 95 ASP A N 1
ATOM 755 C CA . ASP A 1 95 ? -5.883 8.913 7.630 1.00 96.50 95 ASP A CA 1
ATOM 756 C C . ASP A 1 95 ? -6.005 7.456 8.115 1.00 96.50 95 ASP A C 1
ATOM 758 O O . ASP A 1 95 ? -6.561 6.603 7.413 1.00 96.50 95 ASP A O 1
ATOM 762 N N . VAL A 1 96 ? -5.515 7.142 9.324 1.00 97.50 96 VAL A N 1
ATOM 763 C CA . VAL A 1 96 ? -5.697 5.830 9.959 1.00 97.50 96 VAL A CA 1
ATOM 764 C C . VAL A 1 96 ? -7.158 5.638 10.369 1.00 97.50 96 VAL A C 1
ATOM 766 O O . VAL A 1 96 ? -7.643 6.231 11.334 1.00 97.50 96 VAL A O 1
ATOM 769 N N . LEU A 1 97 ? -7.841 4.728 9.672 1.00 97.50 97 LEU A N 1
ATOM 770 C CA . LEU A 1 97 ? -9.220 4.331 9.963 1.00 97.50 97 LEU A CA 1
ATOM 771 C C . LEU A 1 97 ? -9.307 3.285 11.081 1.00 97.50 97 LEU A C 1
ATOM 773 O O . LEU A 1 97 ? -10.245 3.286 11.877 1.00 97.50 97 LEU A O 1
ATOM 777 N N . ALA A 1 98 ? -8.343 2.365 11.117 1.00 98.25 98 ALA A N 1
ATOM 778 C CA . ALA A 1 98 ? -8.309 1.248 12.052 1.00 98.25 98 ALA A CA 1
ATOM 779 C C . ALA A 1 98 ? -6.875 0.800 12.340 1.00 98.25 98 ALA A C 1
ATOM 781 O O . ALA A 1 98 ? -5.970 0.985 11.522 1.00 98.25 98 ALA A O 1
ATOM 782 N N . LEU A 1 99 ? -6.693 0.147 13.485 1.00 98.31 99 LEU A N 1
ATOM 783 C CA . LEU A 1 99 ? -5.468 -0.552 13.849 1.00 98.31 99 LEU A CA 1
ATOM 784 C C . LEU A 1 99 ? -5.723 -2.053 13.829 1.00 98.31 99 LEU A C 1
ATOM 786 O O . LEU A 1 99 ? -6.716 -2.518 14.375 1.00 98.31 99 LEU A O 1
ATOM 790 N N . ALA A 1 100 ? -4.815 -2.814 13.230 1.00 98.25 100 ALA A N 1
ATOM 791 C CA . ALA A 1 100 ? -4.821 -4.267 13.268 1.00 98.25 100 ALA A CA 1
ATOM 792 C C . ALA A 1 100 ? -3.621 -4.750 14.087 1.00 98.25 100 ALA A C 1
ATOM 794 O O . ALA A 1 100 ? -2.474 -4.612 13.648 1.00 98.25 100 ALA A O 1
ATOM 795 N N . THR A 1 101 ? -3.883 -5.319 15.265 1.00 98.25 101 THR A N 1
ATOM 796 C CA . THR A 1 101 ? -2.852 -5.783 16.205 1.00 98.25 101 THR A CA 1
ATOM 797 C C . THR A 1 101 ? -3.104 -7.208 16.691 1.00 98.25 101 THR A C 1
ATOM 799 O O . THR A 1 101 ? -4.191 -7.756 16.529 1.00 98.25 101 THR A O 1
ATOM 802 N N . ASN A 1 102 ? -2.082 -7.846 17.273 1.00 98.00 102 ASN A N 1
ATOM 803 C CA . ASN A 1 102 ? -2.214 -9.113 18.016 1.00 98.00 102 ASN A CA 1
ATOM 804 C C . ASN A 1 102 ? -2.217 -8.912 19.543 1.00 98.00 102 ASN A C 1
ATOM 806 O O . ASN A 1 102 ? -1.987 -9.862 20.286 1.00 98.00 102 ASN A O 1
ATOM 810 N N . TYR A 1 103 ? -2.447 -7.683 20.003 1.00 97.56 103 TYR A N 1
ATOM 811 C CA . TYR A 1 103 ? -2.442 -7.296 21.411 1.00 97.56 103 TYR A CA 1
ATOM 812 C C . TYR A 1 103 ? -3.468 -6.184 21.655 1.00 97.56 103 TYR A C 1
ATOM 814 O O . TYR A 1 103 ? -3.780 -5.412 20.745 1.00 97.56 103 TYR A O 1
ATOM 822 N N . SER A 1 104 ? -3.991 -6.090 22.876 1.00 96.31 104 SER A N 1
ATOM 823 C CA . SER A 1 104 ? -4.940 -5.037 23.250 1.00 96.31 104 SER A CA 1
ATOM 824 C C . SER A 1 104 ? -4.264 -3.669 23.291 1.00 96.31 104 SER A C 1
ATOM 826 O O . SER A 1 104 ? -3.162 -3.530 23.820 1.00 96.31 104 SER A O 1
ATOM 828 N N . LEU A 1 105 ? -4.950 -2.654 22.775 1.00 95.50 105 LEU A N 1
ATOM 829 C CA . LEU A 1 105 ? -4.477 -1.277 22.735 1.00 95.50 105 LEU A CA 1
ATOM 830 C C . LEU A 1 105 ? -5.637 -0.336 23.065 1.00 95.50 105 LEU A C 1
ATOM 832 O O . LEU A 1 105 ? -6.726 -0.490 22.516 1.00 95.50 105 LEU A O 1
ATOM 836 N N . GLU A 1 106 ? -5.401 0.648 23.928 1.00 95.19 106 GLU A N 1
ATOM 837 C CA . GLU A 1 106 ? -6.346 1.746 24.132 1.00 95.19 106 GLU A CA 1
ATOM 838 C C . GLU A 1 106 ? -6.235 2.737 22.966 1.00 95.19 106 GLU A C 1
ATOM 840 O O . GLU A 1 106 ? -5.168 3.290 22.701 1.00 95.19 106 GLU A O 1
ATOM 845 N N . THR A 1 107 ? -7.329 2.930 22.232 1.00 94.81 107 THR A N 1
ATOM 846 C CA . THR A 1 107 ? -7.393 3.814 21.063 1.00 94.81 107 THR A CA 1
ATOM 847 C C . THR A 1 107 ? -8.835 4.259 20.816 1.00 94.81 107 THR A C 1
ATOM 849 O O . THR A 1 107 ? -9.781 3.575 21.203 1.00 94.81 107 THR A O 1
ATOM 852 N N . ASP A 1 108 ? -9.003 5.411 20.171 1.00 95.25 108 ASP A N 1
ATOM 853 C CA . ASP A 1 108 ? -10.282 5.938 19.688 1.00 95.25 108 ASP A CA 1
ATOM 854 C C . ASP A 1 108 ? -10.653 5.417 18.283 1.00 95.25 108 ASP A C 1
ATOM 856 O O . ASP A 1 108 ? -11.734 5.711 17.771 1.00 95.25 108 ASP A O 1
ATOM 860 N N . ARG A 1 109 ? -9.763 4.651 17.642 1.00 96.75 109 ARG A N 1
ATOM 861 C CA . ARG A 1 109 ? -9.978 4.013 16.337 1.00 96.75 109 ARG A CA 1
ATOM 862 C C . ARG A 1 109 ? -10.508 2.590 16.490 1.00 96.75 109 ARG A C 1
ATOM 864 O O . ARG A 1 109 ? -10.413 1.970 17.546 1.00 96.75 109 ARG A O 1
ATOM 871 N N . THR A 1 110 ? -11.034 2.027 15.403 1.00 97.75 110 THR A N 1
ATOM 872 C CA . THR A 1 110 ? -11.420 0.612 15.376 1.00 97.75 110 THR A CA 1
ATOM 873 C C . THR A 1 110 ? -10.187 -0.274 15.567 1.00 97.75 110 THR A C 1
ATOM 875 O O . THR A 1 110 ? -9.223 -0.166 14.811 1.00 97.75 110 THR A O 1
ATOM 878 N N . LEU A 1 111 ? -10.233 -1.171 16.555 1.00 98.31 111 LEU A N 1
ATOM 879 C CA . LEU A 1 111 ? -9.204 -2.184 16.787 1.00 98.31 111 LEU A CA 1
ATOM 880 C C . LEU A 1 111 ? -9.636 -3.527 16.177 1.00 98.31 111 LEU A C 1
ATOM 882 O O . LEU A 1 111 ? -10.702 -4.053 16.497 1.00 98.31 111 LEU A O 1
ATOM 886 N N . LEU A 1 112 ? -8.804 -4.076 15.297 1.00 98.50 112 LEU A N 1
ATOM 887 C CA . LEU A 1 112 ? -8.998 -5.333 14.575 1.00 98.50 112 LEU A CA 1
ATOM 888 C C . LEU A 1 112 ? -7.962 -6.366 15.040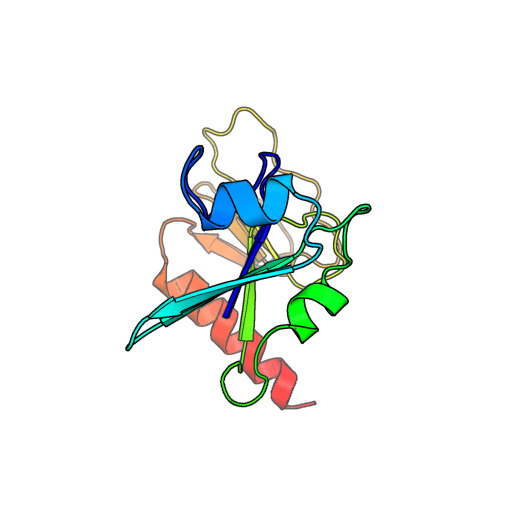 1.00 98.50 112 LEU A C 1
ATOM 890 O O . LEU A 1 112 ? -6.819 -6.016 15.338 1.00 98.50 112 LEU A O 1
ATOM 894 N N . ASP A 1 113 ? -8.329 -7.648 15.042 1.00 98.19 113 ASP A N 1
ATOM 895 C CA . ASP A 1 113 ? -7.363 -8.729 15.260 1.00 98.19 113 ASP A CA 1
ATOM 896 C C . ASP A 1 113 ? -6.596 -8.981 13.956 1.00 98.19 113 ASP A C 1
ATOM 898 O O . ASP A 1 113 ? -7.160 -9.438 12.958 1.00 98.19 113 ASP A O 1
ATOM 902 N N . ILE A 1 114 ? -5.287 -8.715 13.965 1.00 98.00 114 ILE A N 1
ATOM 903 C CA . ILE A 1 114 ? -4.414 -8.877 12.791 1.00 98.00 114 ILE A CA 1
ATOM 904 C C . ILE A 1 114 ? -4.389 -10.315 12.245 1.00 98.00 114 ILE A C 1
ATOM 906 O O . ILE A 1 114 ? -4.014 -10.534 11.093 1.00 98.00 114 ILE A O 1
ATOM 910 N N . ASN A 1 115 ? -4.770 -11.311 13.049 1.00 98.00 115 ASN A N 1
ATOM 911 C CA . ASN A 1 115 ? -4.824 -12.711 12.633 1.00 98.00 115 ASN A CA 1
ATOM 912 C C . ASN A 1 115 ? -6.222 -13.138 12.151 1.00 98.00 115 ASN A C 1
ATOM 914 O O . ASN A 1 115 ? -6.381 -14.258 11.663 1.00 98.00 115 ASN A O 1
ATOM 918 N N . ARG A 1 116 ? -7.235 -12.263 12.230 1.00 98.25 116 ARG A N 1
ATOM 919 C CA . ARG A 1 116 ? -8.593 -12.516 11.723 1.00 98.25 116 ARG A CA 1
ATOM 920 C C . ARG A 1 116 ? -8.814 -11.840 10.377 1.00 98.25 116 ARG A C 1
ATOM 922 O O . ARG A 1 116 ? -9.500 -10.831 10.266 1.00 98.25 116 ARG A O 1
ATOM 929 N N . ILE A 1 117 ? -8.286 -12.468 9.329 1.00 97.81 117 ILE A N 1
ATOM 930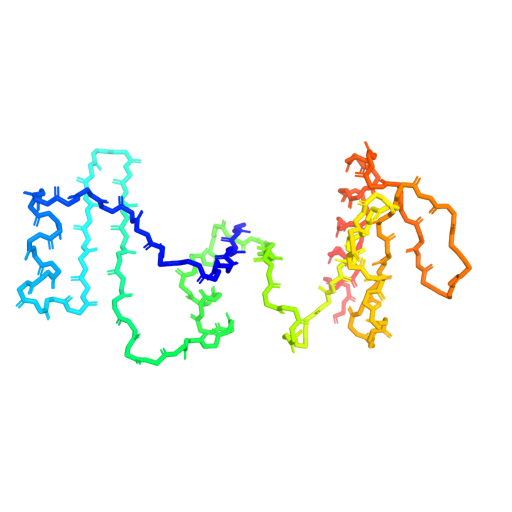 C CA . ILE A 1 117 ? -8.410 -11.992 7.940 1.00 97.81 117 ILE A CA 1
ATOM 931 C C . ILE A 1 117 ? -9.866 -11.670 7.542 1.00 97.81 117 ILE A C 1
ATOM 933 O O . ILE A 1 117 ? -10.067 -10.597 6.975 1.00 97.81 117 ILE A O 1
ATOM 937 N N . PRO A 1 118 ? -10.887 -12.499 7.861 1.00 98.50 118 PRO A N 1
ATOM 938 C CA . PRO A 1 118 ? -12.272 -12.165 7.524 1.00 98.50 118 PRO A CA 1
ATOM 939 C C . PRO A 1 118 ? -12.745 -10.849 8.150 1.00 98.50 118 PRO A C 1
ATOM 941 O O . PRO A 1 118 ? -13.339 -10.034 7.464 1.00 98.50 118 PRO A O 1
ATOM 944 N N . GLN A 1 119 ? -12.382 -10.578 9.409 1.00 98.19 119 GLN A N 1
ATOM 945 C CA . GLN A 1 119 ? -12.753 -9.335 10.092 1.00 98.19 119 GLN A CA 1
ATOM 946 C C . GLN A 1 119 ? -12.173 -8.100 9.385 1.00 98.19 119 GLN A C 1
ATOM 948 O O . GLN A 1 119 ? -12.839 -7.075 9.261 1.00 98.19 119 GLN A O 1
ATOM 953 N N . ILE A 1 120 ? -10.924 -8.196 8.924 1.00 98.38 120 ILE A N 1
ATOM 954 C CA . ILE A 1 120 ? -10.266 -7.115 8.184 1.00 98.38 120 ILE A CA 1
ATOM 955 C C . ILE A 1 120 ? -10.940 -6.926 6.820 1.00 98.38 120 ILE A C 1
ATOM 957 O O . ILE A 1 120 ? -11.173 -5.791 6.411 1.00 98.38 120 ILE A O 1
ATOM 961 N N . ALA A 1 121 ? -11.273 -8.018 6.129 1.00 98.19 121 ALA A N 1
ATOM 962 C CA . ALA A 1 121 ? -11.973 -7.962 4.850 1.00 98.19 121 ALA A CA 1
ATOM 963 C C . ALA A 1 121 ? -13.363 -7.317 4.987 1.00 98.19 121 ALA A C 1
ATOM 965 O O . ALA A 1 121 ? -13.670 -6.398 4.231 1.00 98.19 121 ALA A O 1
ATOM 966 N N . ASP A 1 122 ? -14.143 -7.722 5.993 1.00 98.31 122 ASP A N 1
ATOM 967 C CA . ASP A 1 122 ? -15.469 -7.164 6.281 1.00 98.31 122 ASP A CA 1
ATOM 968 C C . ASP A 1 122 ? -15.388 -5.660 6.584 1.00 98.31 122 ASP A C 1
ATOM 970 O O . ASP A 1 122 ? -16.197 -4.869 6.096 1.00 98.31 122 ASP A O 1
ATOM 974 N N . PHE A 1 123 ? -14.376 -5.241 7.355 1.00 98.31 123 PHE A N 1
ATOM 975 C CA . PHE A 1 123 ? -14.126 -3.828 7.639 1.00 98.31 123 PHE A CA 1
ATOM 976 C C . PHE A 1 123 ? -13.839 -3.031 6.358 1.00 98.31 123 PHE A C 1
ATOM 978 O O . PHE A 1 123 ? -14.429 -1.968 6.147 1.00 98.31 123 PHE A O 1
ATOM 985 N N . VAL A 1 124 ? -12.962 -3.546 5.487 1.00 97.75 124 VAL A N 1
ATOM 986 C CA . VAL A 1 124 ? -12.621 -2.902 4.209 1.00 97.75 124 VAL A CA 1
ATOM 987 C C . VAL A 1 124 ? -13.841 -2.820 3.293 1.00 97.75 124 VAL A C 1
ATOM 989 O O . VAL A 1 124 ? -14.083 -1.763 2.712 1.00 97.75 124 VAL A O 1
ATOM 992 N N . GLU A 1 125 ? -14.631 -3.891 3.180 1.00 97.00 125 GLU A N 1
ATOM 993 C CA . GLU A 1 125 ? -15.842 -3.902 2.354 1.00 97.00 125 GLU A CA 1
ATOM 994 C C . GLU A 1 125 ? -16.880 -2.896 2.865 1.00 97.00 125 GLU A C 1
ATOM 996 O O . GLU A 1 125 ? -17.418 -2.108 2.084 1.00 97.00 125 GLU A O 1
ATOM 1001 N N . HIS A 1 126 ? -17.146 -2.886 4.174 1.00 96.94 126 HIS A N 1
ATOM 1002 C CA . HIS A 1 126 ? -18.096 -1.954 4.773 1.00 96.94 126 HIS A CA 1
ATOM 1003 C C . HIS A 1 126 ? -17.675 -0.500 4.542 1.00 96.94 126 HIS A C 1
ATOM 1005 O O . HIS A 1 126 ? -18.487 0.328 4.117 1.00 96.94 126 HIS A O 1
ATOM 1011 N N . TRP A 1 127 ? -16.394 -0.196 4.771 1.00 96.44 127 TRP A N 1
ATOM 1012 C CA . TRP A 1 127 ? -15.852 1.128 4.500 1.00 96.44 127 TRP A CA 1
ATOM 1013 C C . TRP A 1 127 ? -15.999 1.499 3.020 1.00 96.44 127 TRP A C 1
ATOM 1015 O O . TRP A 1 127 ? -16.492 2.588 2.724 1.00 96.44 127 TRP A O 1
ATOM 1025 N N . PHE A 1 128 ? -15.644 0.598 2.100 1.00 95.88 128 PHE A N 1
ATOM 1026 C CA . PHE A 1 128 ? -15.714 0.842 0.658 1.00 95.88 128 PHE A CA 1
ATOM 1027 C C . PHE A 1 128 ? -17.139 1.185 0.211 1.00 95.88 128 PHE A C 1
ATOM 1029 O O . PHE A 1 128 ? -17.360 2.232 -0.396 1.00 95.88 128 PHE A O 1
ATOM 1036 N N . ARG A 1 129 ? -18.128 0.381 0.620 1.00 95.56 129 ARG A N 1
ATOM 1037 C CA . ARG A 1 129 ? -19.548 0.629 0.316 1.00 95.56 129 ARG A CA 1
ATOM 1038 C C . ARG A 1 129 ? -20.054 1.950 0.895 1.00 95.56 129 ARG A C 1
ATOM 1040 O O . ARG A 1 129 ? -20.880 2.612 0.279 1.00 95.56 129 ARG A O 1
ATOM 1047 N N . SER A 1 130 ? -19.554 2.368 2.061 1.00 94.44 130 SER A N 1
ATOM 1048 C CA . SER A 1 130 ? -19.943 3.657 2.656 1.00 94.44 130 SER A CA 1
ATOM 1049 C C . SER A 1 130 ? -19.483 4.873 1.836 1.00 94.44 130 SER A C 1
ATOM 1051 O O . SER A 1 130 ? -20.070 5.946 1.971 1.00 94.44 130 SER A O 1
ATOM 1053 N N . GLN A 1 131 ? -18.464 4.720 0.978 1.00 90.25 131 GLN A N 1
ATOM 1054 C CA . GLN A 1 131 ? -18.004 5.791 0.088 1.00 90.25 131 GLN A CA 1
ATOM 1055 C C . GLN A 1 131 ? -18.879 5.941 -1.164 1.00 90.25 131 GLN A C 1
ATOM 1057 O O . GLN A 1 131 ? -18.959 7.040 -1.698 1.00 90.25 131 GLN A O 1
ATOM 1062 N N . GLU A 1 132 ? -19.560 4.878 -1.604 1.00 79.62 132 GLU A N 1
ATOM 1063 C CA . GLU A 1 132 ? -20.444 4.897 -2.785 1.00 79.62 132 GLU A CA 1
ATOM 1064 C C . GLU A 1 132 ? -21.798 5.579 -2.524 1.00 79.62 132 GLU A C 1
ATOM 1066 O O . GLU A 1 132 ? -22.522 5.905 -3.459 1.00 79.62 132 GLU A O 1
ATOM 1071 N N . ILE A 1 133 ? -22.161 5.780 -1.253 1.00 61.28 133 ILE A N 1
ATOM 1072 C CA . ILE A 1 133 ? -23.448 6.367 -0.832 1.00 61.28 133 ILE A CA 1
ATOM 1073 C C . ILE A 1 133 ? -23.369 7.912 -0.743 1.00 61.28 133 ILE A C 1
ATOM 1075 O O . ILE A 1 133 ? -24.349 8.570 -0.395 1.00 61.28 133 ILE A O 1
ATOM 1079 N N . LYS A 1 134 ? -22.218 8.512 -1.071 1.00 47.16 134 LYS A N 1
ATOM 1080 C CA . LYS A 1 134 ? -22.026 9.969 -1.167 1.00 47.16 134 LYS A CA 1
ATOM 1081 C C . LYS A 1 134 ? -22.147 10.455 -2.606 1.00 47.16 134 LYS A C 1
ATOM 1083 O O . LYS A 1 134 ? -22.732 11.546 -2.780 1.00 47.16 134 LYS A O 1
#

Organism: NCBI:txid1908260

InterPro domains:
  IPR004435 Molybdopterin-guanine dinucleotide biosynthesis protein B (MobB) domain [PF03205] (1-101)
  IPR004435 Molybdopterin-guanine dinucleotide biosynthesis protein B (MobB) domain [TIGR00176] (1-127)
  IPR027417 P-loop containing nucleoside triphosphate hydrolase [G3DSA:3.40.50.300] (1-131)
  IPR027417 P-loop containing nucleoside triphosphate hydrolase [SSF52540] (2-128)
  IPR052539 Molybdopterin-guanine dinucleotide biosynthesis adapter [PTHR40072] (1-131)

pLDDT: mean 93.58, std 6.61, range [47.16, 98.5]

Secondary structure (DSSP, 8-state):
-EEE--SS----S-TTSHHHHHHHTT-SEEEEEETTEEEEEE--SSPPPHHHHHTTS-GGG-S--EEES-TTS-S-EEEE--TT-SSPPPP--TTEEEEEESS----SSEEEETT-HHHHHHHHHHHHHHHHT-

Radius of gyration: 18.73 Å; chains: 1; bounding box: 45×27×49 Å

Foldseek 3Di:
DEAEDDPDDDDPDDPPDPQNVCVVVPDQWGWDDDPPDIDIDGDDPDDDDPVVVVVVDDPVPDLDYYYHDPVVDLAQDEQEDEPPDPDDRDDQDPSHQEYAYCDDDDDPHHYHDVPPPVRVVVVVVVVSVVVVVD